Protein AF-0000000067869575 (afdb_homodimer)

Sequence (182 aa):
MRSPAEHFQDLEAVFLAKAAELEAAVRSLQQQDQTADWPTAWKQHYNHRFAQIFCQSRPLRNWAADAAAWGLLPNRHYPSAGNQLAPRDREMRSPAEHFQDLEAVFLAKAAELEAAVRSLQQQDQTADWPTAWKQHYNHRFAQIFCQSRPLRNWAADAAAWGLLPNRHYPSAGNQLAPRDRE

Foldseek 3Di:
DDDPVRVVVVVVVVVVVVVVVVVVVVVVVCVVVVVVPDDLVVVLAVVVVVVVVQCVPPVSVVVVVVCVVVVNDDDDDPPDPSHDHDPDPDD/DDDPVRVVVVVVVVVVVVVVVVVVVVVVVCVVVVVVPDDLVVVLAVVVVVVVVQCVPPVSVVVVVVCVVVVNDDDDDPPDPSHDHDPDPDD

pLDDT: mean 93.4, std 11.06, range [33.84, 98.81]

Solvent-accessible surface area (backbone atoms only — not comparable to full-atom values): 10215 Å² total; per-residue (Å²): 132,75,50,70,69,55,45,52,53,51,49,42,53,54,49,49,53,34,50,50,51,37,50,49,53,54,50,51,53,40,58,76,60,44,55,89,73,48,59,65,88,56,53,23,23,43,64,44,50,49,30,53,48,52,49,67,33,60,70,58,28,51,50,36,20,51,21,48,35,71,65,66,44,65,89,57,71,63,73,44,97,68,38,37,81,52,73,70,76,75,130,131,74,49,69,70,56,45,52,53,49,48,42,52,55,48,49,53,34,51,49,54,35,51,50,53,54,49,51,54,41,59,77,59,44,56,90,74,49,58,65,87,55,54,24,23,44,63,45,50,50,31,53,48,52,49,68,32,60,69,56,31,52,49,36,22,49,21,48,35,70,66,66,44,66,88,57,72,64,75,44,96,68,37,36,80,51,74,71,75,74,130

Structure (mmCIF, N/CA/C/O backbone):
data_AF-0000000067869575-model_v1
#
loop_
_entity.id
_entity.type
_entity.pdbx_description
1 polymer 'Uncharacterized protein SEF0043'
#
loop_
_atom_site.group_PDB
_atom_site.id
_atom_site.type_symbol
_atom_site.label_atom_id
_atom_site.label_alt_id
_atom_site.label_comp_id
_atom_site.label_asym_id
_atom_site.label_entity_id
_atom_site.label_seq_id
_atom_site.pdbx_PDB_ins_code
_atom_site.Cartn_x
_atom_site.Cartn_y
_atom_site.Cartn_z
_atom_site.occupancy
_atom_site.B_iso_or_equiv
_atom_site.auth_seq_id
_atom_site.auth_comp_id
_atom_site.auth_asym_id
_atom_site.auth_atom_id
_atom_site.pdbx_PDB_model_num
ATOM 1 N N . MET A 1 1 ? -3.789 -30.016 -0.279 1 62.59 1 MET A N 1
ATOM 2 C CA . MET A 1 1 ? -3.271 -28.781 -0.862 1 62.59 1 MET A CA 1
ATOM 3 C C . MET A 1 1 ? -4.414 -27.875 -1.308 1 62.59 1 MET A C 1
ATOM 5 O O . MET A 1 1 ? -5.453 -28.344 -1.767 1 62.59 1 MET A O 1
ATOM 9 N N . ARG A 1 2 ? -4.492 -26.578 -0.791 1 83.44 2 ARG A N 1
ATOM 10 C CA . ARG A 1 2 ? -5.555 -25.625 -1.122 1 83.44 2 ARG A CA 1
ATOM 11 C C . ARG A 1 2 ? -5.539 -25.297 -2.609 1 83.44 2 ARG A C 1
ATOM 13 O O . ARG A 1 2 ? -4.48 -25.25 -3.236 1 83.44 2 ARG A O 1
ATOM 20 N N . SER A 1 3 ? -6.719 -25.344 -3.172 1 89.06 3 SER A N 1
ATOM 21 C CA . SER A 1 3 ? -6.82 -24.938 -4.57 1 89.06 3 SER A CA 1
ATOM 22 C C . SER A 1 3 ? -6.422 -23.484 -4.758 1 89.06 3 SER A C 1
ATOM 24 O O . SER A 1 3 ? -6.441 -22.703 -3.801 1 89.06 3 SER A O 1
ATOM 26 N N . PRO A 1 4 ? -6.039 -23.125 -5.906 1 90.69 4 PRO A N 1
ATOM 27 C CA . PRO A 1 4 ? -5.738 -21.719 -6.172 1 90.69 4 PRO A CA 1
ATOM 28 C C . PRO A 1 4 ? -6.898 -20.797 -5.812 1 90.69 4 PRO A C 1
ATOM 30 O O . PRO A 1 4 ? -6.68 -19.703 -5.254 1 90.69 4 PRO A O 1
ATOM 33 N N . ALA A 1 5 ? -8.07 -21.172 -6.121 1 90.5 5 ALA A N 1
ATOM 34 C CA . ALA A 1 5 ? -9.234 -20.359 -5.789 1 90.5 5 ALA A CA 1
ATOM 35 C C . ALA A 1 5 ? -9.344 -20.141 -4.281 1 90.5 5 ALA A C 1
ATOM 37 O O . ALA A 1 5 ? -9.609 -19.031 -3.83 1 90.5 5 ALA A O 1
ATOM 38 N N . GLU A 1 6 ? -9.117 -21.203 -3.557 1 94.94 6 GLU A N 1
ATOM 39 C CA . GLU A 1 6 ? -9.148 -21.109 -2.102 1 94.94 6 GLU A CA 1
ATOM 40 C C . GLU A 1 6 ? -8 -20.25 -1.576 1 94.94 6 GLU A C 1
ATOM 42 O O . GLU A 1 6 ? -8.18 -19.484 -0.622 1 94.94 6 GLU A O 1
ATOM 47 N N . HIS A 1 7 ? -6.859 -20.422 -2.225 1 96.69 7 HIS A N 1
ATOM 48 C CA . HIS A 1 7 ? -5.711 -19.594 -1.849 1 96.69 7 HIS A CA 1
ATOM 49 C C . HIS A 1 7 ? -6.031 -18.109 -1.981 1 96.69 7 HIS A C 1
ATOM 51 O O . HIS A 1 7 ? -5.801 -17.344 -1.049 1 96.69 7 HIS A O 1
ATOM 57 N N . PHE A 1 8 ? -6.633 -17.703 -3.072 1 96.25 8 PHE A N 1
ATOM 58 C CA . PHE A 1 8 ? -6.859 -16.297 -3.326 1 96.25 8 PHE A CA 1
ATOM 59 C C . PHE A 1 8 ? -7.957 -15.75 -2.418 1 96.25 8 PHE A C 1
ATOM 61 O O . PHE A 1 8 ? -7.918 -14.586 -2.012 1 96.25 8 PHE A O 1
ATOM 68 N N . GLN A 1 9 ? -8.891 -16.594 -2.1 1 96.88 9 GLN A N 1
ATOM 69 C CA . GLN A 1 9 ? -9.906 -16.188 -1.132 1 96.88 9 GLN A CA 1
ATOM 70 C C . GLN A 1 9 ? -9.289 -15.914 0.234 1 96.88 9 GLN A C 1
ATOM 72 O O . GLN A 1 9 ? -9.578 -14.891 0.86 1 96.88 9 GLN A O 1
ATOM 77 N N . ASP A 1 10 ? -8.414 -16.797 0.633 1 97.94 10 ASP A N 1
ATOM 78 C CA . ASP A 1 10 ? -7.75 -16.625 1.92 1 97.94 10 ASP A CA 1
ATOM 79 C C . ASP A 1 10 ? -6.789 -15.43 1.886 1 97.94 10 ASP A C 1
ATOM 81 O O . ASP A 1 10 ? -6.668 -14.695 2.867 1 97.94 10 ASP A O 1
ATOM 85 N N . LEU A 1 11 ? -6.082 -15.305 0.781 1 98.06 11 LEU A N 1
ATOM 86 C CA . LEU A 1 11 ? -5.16 -14.188 0.617 1 98.06 11 LEU A CA 1
ATOM 87 C C . LEU A 1 11 ? -5.891 -12.852 0.749 1 98.06 11 LEU A C 1
ATOM 89 O O . LEU A 1 11 ? -5.422 -11.945 1.439 1 98.06 11 LEU A O 1
ATOM 93 N N . GLU A 1 12 ? -7.031 -12.797 0.078 1 98.5 12 GLU A N 1
ATOM 94 C CA . GLU A 1 12 ? -7.84 -11.586 0.185 1 98.5 12 GLU A CA 1
ATOM 95 C C . GLU A 1 12 ? -8.227 -11.305 1.636 1 98.5 12 GLU A C 1
ATOM 97 O O . GLU A 1 12 ? -8.07 -10.18 2.117 1 98.5 12 GLU A O 1
ATOM 102 N N . ALA A 1 13 ? -8.672 -12.305 2.309 1 98.69 13 ALA A N 1
ATOM 103 C CA . ALA A 1 13 ? -9.125 -12.148 3.688 1 98.69 13 ALA A CA 1
ATOM 104 C C . ALA A 1 13 ? -7.988 -11.68 4.59 1 98.69 13 ALA A C 1
ATOM 106 O O . ALA A 1 13 ? -8.141 -10.727 5.352 1 98.69 13 ALA A O 1
ATOM 107 N N . VAL A 1 14 ? -6.844 -12.312 4.504 1 98.56 14 VAL A N 1
ATOM 108 C CA . VAL A 1 14 ? -5.707 -11.992 5.363 1 98.56 14 VAL A CA 1
ATOM 109 C C . VAL A 1 14 ? -5.168 -10.609 5.008 1 98.56 14 VAL A C 1
ATOM 111 O O . VAL A 1 14 ? -4.828 -9.82 5.895 1 98.56 14 VAL A O 1
ATOM 114 N N . PHE A 1 15 ? -5.121 -10.352 3.734 1 98.81 15 PHE A N 1
ATOM 115 C CA . PHE A 1 15 ? -4.602 -9.062 3.27 1 98.81 15 PHE A CA 1
ATOM 116 C C . PHE A 1 15 ? -5.457 -7.918 3.793 1 98.81 15 PHE A C 1
ATOM 118 O O . PHE A 1 15 ? -4.938 -6.961 4.367 1 98.81 15 PHE A O 1
ATOM 125 N N . LEU A 1 16 ? -6.727 -8.023 3.654 1 98.81 16 LEU A N 1
ATOM 126 C CA . LEU A 1 16 ? -7.625 -6.938 4.031 1 98.81 16 LEU A CA 1
ATOM 127 C C . LEU A 1 16 ? -7.637 -6.746 5.543 1 98.81 16 LEU A C 1
ATOM 129 O O . LEU A 1 16 ? -7.73 -5.613 6.027 1 98.81 16 LEU A O 1
ATOM 133 N N . ALA A 1 17 ? -7.516 -7.844 6.246 1 98.81 17 ALA A N 1
ATOM 134 C CA . ALA A 1 17 ? -7.457 -7.73 7.703 1 98.81 17 ALA A CA 1
ATOM 135 C C . ALA A 1 17 ? -6.203 -6.984 8.141 1 98.81 17 ALA A C 1
ATOM 137 O O . ALA A 1 17 ? -6.273 -6.09 8.992 1 98.81 17 ALA A O 1
ATOM 138 N N . LYS A 1 18 ? -5.047 -7.305 7.555 1 98.81 18 LYS A N 1
ATOM 139 C CA . LYS A 1 18 ? -3.783 -6.676 7.926 1 98.81 18 LYS A CA 1
ATOM 140 C C . LYS A 1 18 ? -3.729 -5.23 7.441 1 98.81 18 LYS A C 1
ATOM 142 O O . LYS A 1 18 ? -3.166 -4.363 8.117 1 98.81 18 LYS A O 1
ATOM 147 N N . ALA A 1 19 ? -4.32 -4.992 6.293 1 98.81 19 ALA A N 1
ATOM 148 C CA . ALA A 1 19 ? -4.414 -3.623 5.789 1 98.81 19 ALA A CA 1
ATOM 149 C C . ALA A 1 19 ? -5.246 -2.75 6.719 1 98.81 19 ALA A C 1
ATOM 151 O O . ALA A 1 19 ? -4.91 -1.587 6.957 1 98.81 19 ALA A O 1
ATOM 152 N N . ALA A 1 20 ? -6.312 -3.33 7.234 1 98.81 20 ALA A N 1
ATOM 153 C CA . ALA A 1 20 ? -7.164 -2.594 8.164 1 98.81 20 ALA A CA 1
ATOM 154 C C . ALA A 1 20 ? -6.414 -2.26 9.445 1 98.81 20 ALA A C 1
ATOM 156 O O . ALA A 1 20 ? -6.598 -1.18 10.016 1 98.81 20 ALA A O 1
ATOM 157 N N . GLU A 1 21 ? -5.613 -3.16 9.953 1 98.81 21 GLU A N 1
ATOM 158 C CA . GLU A 1 21 ? -4.797 -2.908 11.133 1 98.81 21 GLU A CA 1
ATOM 159 C C . GLU A 1 21 ? -3.809 -1.771 10.891 1 98.81 21 GLU A C 1
ATOM 161 O O . GLU A 1 21 ? -3.588 -0.934 11.766 1 98.81 21 GLU A O 1
ATOM 166 N N . LEU A 1 22 ? -3.195 -1.801 9.734 1 98.81 22 LEU A N 1
ATOM 167 C CA . LEU A 1 22 ? -2.256 -0.752 9.352 1 98.81 22 LEU A CA 1
ATOM 168 C C . LEU A 1 22 ? -2.941 0.61 9.328 1 98.81 22 LEU A C 1
ATOM 170 O O . LEU A 1 22 ? -2.439 1.572 9.914 1 98.81 22 LEU A O 1
ATOM 174 N N . GLU A 1 23 ? -4.086 0.653 8.711 1 98.81 23 GLU A N 1
ATOM 175 C CA . GLU A 1 23 ? -4.836 1.903 8.656 1 98.81 23 GLU A CA 1
ATOM 176 C C . GLU A 1 23 ? -5.215 2.381 10.055 1 98.81 23 GLU A C 1
ATOM 178 O O . GLU A 1 23 ? -5.113 3.572 10.359 1 98.81 23 GLU A O 1
ATOM 183 N N . ALA A 1 24 ? -5.676 1.426 10.867 1 98.81 24 ALA A N 1
ATOM 184 C CA . ALA A 1 24 ? -6.105 1.778 12.219 1 98.81 24 ALA A CA 1
ATOM 185 C C . ALA A 1 24 ? -4.953 2.377 13.023 1 98.81 24 ALA A C 1
ATOM 187 O O . ALA A 1 24 ? -5.145 3.32 13.789 1 98.81 24 ALA A O 1
ATOM 188 N N . ALA A 1 25 ? -3.768 1.861 12.859 1 98.75 25 ALA A N 1
ATOM 189 C CA . ALA A 1 25 ? -2.594 2.365 13.562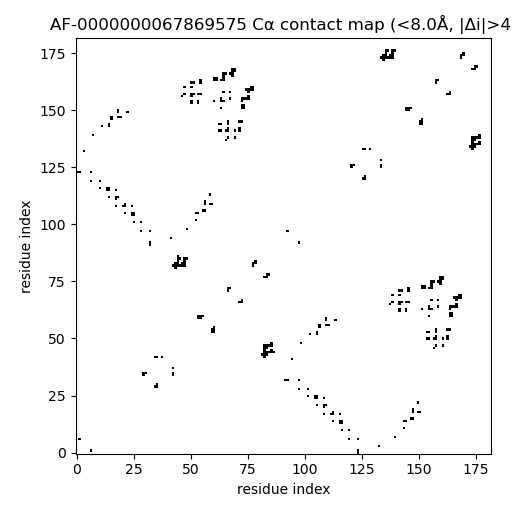 1 98.75 25 ALA A CA 1
ATOM 190 C C . ALA A 1 25 ? -2.248 3.781 13.109 1 98.75 25 ALA A C 1
ATOM 192 O O . ALA A 1 25 ? -1.947 4.645 13.938 1 98.75 25 ALA A O 1
ATOM 193 N N . VAL A 1 26 ? -2.309 4.02 11.828 1 98.56 26 VAL A N 1
ATOM 194 C CA . VAL A 1 26 ? -2.033 5.336 11.266 1 98.56 26 VAL A CA 1
ATOM 195 C C . VAL A 1 26 ? -3.051 6.348 11.789 1 98.56 26 VAL A C 1
ATOM 197 O O . VAL A 1 26 ? -2.678 7.418 12.266 1 98.56 26 VAL A O 1
ATOM 200 N N . ARG A 1 27 ? -4.312 5.957 11.797 1 98.38 27 ARG A N 1
ATOM 201 C CA . ARG A 1 27 ? -5.383 6.848 12.234 1 98.38 27 ARG A CA 1
ATOM 202 C C . ARG A 1 27 ? -5.266 7.152 13.727 1 98.38 27 ARG A C 1
ATOM 204 O O . ARG A 1 27 ? -5.527 8.273 14.156 1 98.38 27 ARG A O 1
ATOM 211 N N . SER A 1 28 ? -4.934 6.168 14.484 1 98.31 28 SER A N 1
ATOM 212 C CA . SER A 1 28 ? -4.766 6.359 15.922 1 98.31 28 SER A CA 1
ATOM 213 C C . SER A 1 28 ? -3.703 7.41 16.219 1 98.31 28 SER A C 1
ATOM 215 O O . SER A 1 28 ? -3.906 8.289 17.062 1 98.31 28 SER A O 1
ATOM 217 N N . LEU A 1 29 ? -2.582 7.355 15.508 1 97.88 29 LEU A N 1
ATOM 218 C CA . LEU A 1 29 ? -1.502 8.32 15.711 1 97.88 29 LEU A CA 1
ATOM 219 C C . LEU A 1 29 ? -1.926 9.711 15.266 1 97.88 29 LEU A C 1
ATOM 221 O O . LEU A 1 29 ? -1.618 10.703 15.938 1 97.88 29 LEU A O 1
ATOM 225 N N . GLN A 1 30 ? -2.66 9.781 14.172 1 97.5 30 GLN A N 1
ATOM 226 C CA . GLN A 1 30 ? -3.168 11.055 13.672 1 97.5 30 GLN A CA 1
ATOM 227 C C . GLN A 1 30 ? -4.133 11.688 14.672 1 97.5 30 GLN A C 1
ATOM 229 O O . GLN A 1 30 ? -4.102 12.906 14.883 1 97.5 30 GLN A O 1
ATOM 234 N N . GLN A 1 31 ? -4.984 10.859 15.258 1 97.19 31 GLN A N 1
ATOM 235 C CA . GLN A 1 31 ? -5.938 11.344 16.25 1 97.19 31 GLN A CA 1
ATOM 236 C C . GLN A 1 31 ? -5.227 11.805 17.531 1 97.19 31 GLN A C 1
ATOM 238 O O . GLN A 1 31 ? -5.531 12.867 18.062 1 97.19 31 GLN A O 1
ATOM 243 N N . GLN A 1 32 ? -4.309 11.047 18 1 97.12 32 GLN A N 1
ATOM 244 C CA . GLN A 1 32 ? -3.551 11.367 19.203 1 97.12 32 GLN A CA 1
ATOM 245 C C . GLN A 1 32 ? -2.828 12.703 19.062 1 97.12 32 GLN A C 1
ATOM 247 O O . GLN A 1 32 ? -2.77 13.484 20.016 1 97.12 32 GLN A O 1
ATOM 252 N N . ASP A 1 33 ? -2.348 12.961 17.812 1 96.5 33 ASP A N 1
ATOM 253 C CA . ASP A 1 33 ? -1.551 14.164 17.594 1 96.5 33 ASP A CA 1
ATOM 254 C C . ASP A 1 33 ? -2.398 15.281 17 1 96.5 33 ASP A C 1
ATOM 256 O O . ASP A 1 33 ? -1.874 16.328 16.609 1 96.5 33 ASP A O 1
ATOM 260 N N . GLN A 1 34 ? -3.68 15 16.859 1 95.81 34 GLN A N 1
ATOM 261 C CA . GLN A 1 34 ? -4.664 15.969 16.391 1 95.81 34 GLN A CA 1
ATOM 262 C C . GLN A 1 34 ? -4.195 16.641 15.102 1 95.81 34 GLN A C 1
ATOM 264 O O . GLN A 1 34 ? -4.211 17.875 15 1 95.81 34 GLN A O 1
ATOM 269 N N . THR A 1 35 ? -3.777 15.852 14.102 1 95.88 35 THR A N 1
ATOM 270 C CA . THR A 1 35 ? -3.18 16.391 12.883 1 95.88 35 THR A CA 1
ATOM 271 C C . THR A 1 35 ? -4.199 17.203 12.094 1 95.88 35 THR A C 1
ATOM 273 O O . THR A 1 35 ? -3.824 18.062 11.305 1 95.88 35 THR A O 1
ATOM 276 N N . ALA A 1 36 ? -5.492 17.016 12.266 1 93.19 36 ALA A N 1
ATOM 277 C CA . ALA A 1 36 ? -6.531 17.781 11.578 1 93.19 36 ALA A CA 1
ATOM 278 C C . ALA A 1 36 ? -6.5 19.25 12 1 93.19 36 ALA A C 1
ATOM 280 O O . ALA A 1 36 ? -6.957 20.125 11.258 1 93.19 36 ALA A O 1
ATOM 281 N N . ASP A 1 37 ? -5.949 19.562 13.094 1 93.75 37 ASP A N 1
ATOM 282 C CA . ASP A 1 37 ? -5.945 20.906 13.656 1 93.75 37 ASP A CA 1
ATOM 283 C C . ASP A 1 37 ? -4.586 21.578 13.477 1 93.75 37 ASP A C 1
ATOM 285 O O . ASP A 1 37 ? -4.348 22.672 14.008 1 93.75 37 ASP A O 1
ATOM 289 N N . TRP A 1 38 ? -3.68 20.891 12.734 1 94.12 38 TRP A N 1
ATOM 290 C CA . TRP A 1 38 ? -2.359 21.469 12.492 1 94.12 38 TRP A CA 1
ATOM 291 C C . TRP A 1 38 ? -2.463 22.734 11.656 1 94.12 38 TRP A C 1
ATOM 293 O O . TRP A 1 38 ? -3.395 22.891 10.859 1 94.12 38 TRP A O 1
ATOM 303 N N . PRO A 1 39 ? -1.517 23.672 11.93 1 92.06 39 PRO A N 1
ATOM 304 C CA . PRO A 1 39 ? -1.456 24.828 11.039 1 92.06 39 PRO A CA 1
ATOM 305 C C . PRO A 1 39 ? -1.297 24.438 9.57 1 92.06 39 PRO A C 1
ATOM 307 O O . PRO A 1 39 ? -0.684 23.406 9.266 1 92.06 39 PRO A O 1
ATOM 310 N N . THR A 1 40 ? -1.801 25.219 8.68 1 91.25 40 THR A N 1
ATOM 311 C CA . THR A 1 40 ? -1.781 24.969 7.242 1 91.25 40 THR A CA 1
ATOM 312 C C . THR A 1 40 ? -0.352 24.781 6.746 1 91.25 40 THR A C 1
ATOM 314 O O . THR A 1 40 ? -0.107 23.984 5.84 1 91.25 40 THR A O 1
ATOM 317 N N . ALA A 1 41 ? 0.543 25.484 7.355 1 87.94 41 ALA A N 1
ATOM 318 C CA . ALA A 1 41 ? 1.943 25.422 6.945 1 87.94 41 ALA A CA 1
ATOM 319 C C . ALA A 1 41 ? 2.5 24.016 7.078 1 87.94 41 ALA A C 1
ATOM 321 O O . ALA A 1 41 ? 3.432 23.625 6.367 1 87.94 41 ALA A O 1
ATOM 322 N N . TRP A 1 42 ? 1.922 23.203 7.957 1 88 42 TRP A N 1
ATOM 323 C CA . TRP A 1 42 ? 2.346 21.812 8.141 1 88 42 TRP A CA 1
ATOM 324 C C . TRP A 1 42 ? 1.447 20.859 7.355 1 88 42 TRP A C 1
ATOM 326 O O . TRP A 1 42 ? 1.931 19.906 6.738 1 88 42 TRP A O 1
ATOM 336 N N . LYS A 1 43 ? 0.221 21.141 7.305 1 91.94 43 LYS A N 1
ATOM 337 C CA . LYS A 1 43 ? -0.759 20.281 6.656 1 91.94 43 LYS A CA 1
ATOM 338 C C . LYS A 1 43 ? -0.5 20.172 5.156 1 91.94 43 LYS A C 1
ATOM 340 O O . LYS A 1 43 ? -0.721 19.125 4.555 1 91.94 43 LYS A O 1
ATOM 345 N N . GLN A 1 44 ? -0.008 21.234 4.609 1 93.69 44 GLN A N 1
ATOM 346 C CA . GLN A 1 44 ? 0.185 21.281 3.162 1 93.69 44 GLN A CA 1
ATOM 347 C C . GLN A 1 44 ? 1.248 20.281 2.713 1 93.69 44 GLN A C 1
ATOM 349 O O . GLN A 1 44 ? 1.298 19.906 1.54 1 93.69 44 GLN A O 1
ATOM 354 N N . HIS A 1 45 ? 2.074 19.844 3.678 1 94.75 45 HIS A N 1
ATOM 355 C CA . HIS A 1 45 ? 3.162 18.938 3.33 1 94.75 45 HIS A CA 1
ATOM 356 C C . HIS A 1 45 ? 2.875 17.531 3.82 1 94.75 45 HIS A C 1
ATOM 358 O O . HIS A 1 45 ? 3.656 16.609 3.566 1 94.75 45 HIS A O 1
ATOM 364 N N . TYR A 1 46 ? 1.802 17.328 4.523 1 96.5 46 TYR A N 1
ATOM 365 C CA . TYR A 1 46 ? 1.538 16.062 5.188 1 96.5 46 TYR A CA 1
ATOM 366 C C . TYR A 1 46 ? 1.407 14.93 4.176 1 96.5 46 TYR A C 1
ATOM 368 O O . TYR A 1 46 ? 2.02 13.875 4.336 1 96.5 46 TYR A O 1
ATOM 376 N N . ASN A 1 47 ? 0.631 15.195 3.133 1 96.69 47 ASN A N 1
ATOM 377 C CA . ASN A 1 47 ? 0.37 14.172 2.125 1 96.69 47 ASN A CA 1
ATOM 378 C C . ASN A 1 47 ? 1.661 13.695 1.466 1 96.69 47 ASN A C 1
ATOM 380 O O . ASN A 1 47 ? 1.877 12.484 1.318 1 96.69 47 ASN A O 1
ATOM 384 N N . HIS A 1 48 ? 2.488 14.609 1.146 1 97.25 48 HIS A N 1
ATOM 385 C CA . HIS A 1 48 ? 3.744 14.25 0.496 1 97.25 48 HIS A CA 1
ATOM 386 C C . HIS A 1 48 ? 4.66 13.492 1.449 1 97.25 48 HIS A C 1
ATOM 388 O O . HIS A 1 48 ? 5.266 12.484 1.065 1 97.25 48 HIS A O 1
ATOM 394 N N . ARG A 1 49 ? 4.707 13.961 2.678 1 96.88 49 ARG A N 1
ATOM 395 C CA . ARG A 1 49 ? 5.531 13.273 3.668 1 96.88 49 ARG A CA 1
ATOM 396 C C . ARG A 1 49 ? 5.023 11.859 3.916 1 96.88 49 ARG A C 1
ATOM 398 O O . ARG A 1 49 ? 5.816 10.914 4.023 1 96.88 49 ARG A O 1
ATOM 405 N N . PHE A 1 50 ? 3.734 11.734 3.975 1 98 50 PHE A N 1
ATOM 406 C CA . PHE A 1 50 ? 3.139 10.414 4.18 1 98 50 PHE A CA 1
ATOM 407 C C . PHE A 1 50 ? 3.432 9.5 2.998 1 98 50 PHE A C 1
ATOM 409 O O . PHE A 1 50 ? 3.754 8.328 3.182 1 98 50 PHE A O 1
ATOM 416 N N . ALA A 1 51 ? 3.328 10.023 1.771 1 98.19 51 ALA A N 1
ATOM 417 C CA . ALA A 1 51 ? 3.633 9.242 0.573 1 98.19 51 ALA A CA 1
ATOM 418 C C . ALA A 1 51 ? 5.074 8.742 0.596 1 98.19 51 ALA A C 1
ATOM 420 O O . ALA A 1 51 ? 5.355 7.617 0.179 1 98.19 51 ALA A O 1
ATOM 421 N N . GLN A 1 52 ? 5.988 9.555 1.084 1 98 52 GLN A N 1
ATOM 422 C CA . GLN A 1 52 ? 7.383 9.148 1.214 1 98 52 GLN A CA 1
ATOM 423 C C . GLN A 1 52 ? 7.535 8 2.209 1 98 52 GLN A C 1
ATOM 425 O O . GLN A 1 52 ? 8.281 7.051 1.961 1 98 52 GLN A O 1
ATOM 430 N N . ILE A 1 53 ? 6.832 8.109 3.307 1 98.56 53 ILE A N 1
ATOM 431 C CA . ILE A 1 53 ? 6.859 7.055 4.312 1 98.56 53 ILE A CA 1
ATOM 432 C C . ILE A 1 53 ? 6.297 5.762 3.725 1 98.56 53 ILE A C 1
ATOM 434 O O . ILE A 1 53 ? 6.875 4.688 3.895 1 98.56 53 ILE A O 1
ATOM 438 N N . PHE A 1 54 ? 5.156 5.883 3.049 1 98.81 54 PHE A N 1
ATOM 439 C CA . PHE A 1 54 ? 4.547 4.746 2.367 1 98.81 54 PHE A CA 1
ATOM 440 C C . PHE A 1 54 ? 5.566 4.027 1.491 1 98.81 54 PHE A C 1
ATOM 442 O O . PHE A 1 54 ? 5.691 2.803 1.548 1 98.81 54 PHE A O 1
ATOM 449 N N . CYS A 1 55 ? 6.391 4.773 0.761 1 98.62 55 CYS A N 1
ATOM 450 C CA . CYS A 1 55 ? 7.309 4.223 -0.227 1 98.62 55 CYS A CA 1
ATOM 451 C C . CYS A 1 55 ? 8.562 3.678 0.442 1 98.62 55 CYS A C 1
ATOM 453 O O . CYS A 1 55 ? 9.375 3.014 -0.203 1 98.62 55 CYS A O 1
ATOM 455 N N . GLN A 1 56 ? 8.781 3.936 1.711 1 98.44 56 GLN A N 1
ATOM 456 C CA . GLN A 1 56 ? 9.898 3.342 2.434 1 98.44 56 GLN A CA 1
ATOM 457 C C . GLN A 1 56 ? 9.68 1.85 2.662 1 98.44 56 GLN A C 1
ATOM 459 O O . GLN A 1 56 ? 10.625 1.106 2.908 1 98.44 56 GLN A O 1
ATOM 464 N N . SER A 1 57 ? 8.422 1.474 2.67 1 98.56 57 SER A N 1
ATOM 465 C CA . SER A 1 57 ? 8.141 0.042 2.674 1 98.56 57 SER A CA 1
ATOM 466 C C . SER A 1 57 ? 8.32 -0.562 1.286 1 98.56 57 SER A C 1
ATOM 468 O O . SER A 1 57 ? 7.508 -0.335 0.39 1 98.56 57 SER A O 1
ATOM 470 N N . ARG A 1 58 ? 9.336 -1.374 1.186 1 98 58 ARG A N 1
ATOM 471 C CA . ARG A 1 58 ? 9.641 -1.952 -0.119 1 98 58 ARG A CA 1
ATOM 472 C C . ARG A 1 58 ? 8.477 -2.793 -0.63 1 98 58 ARG A C 1
ATOM 474 O O . ARG A 1 58 ? 8.047 -2.641 -1.775 1 98 58 ARG A O 1
ATOM 481 N N . PRO A 1 59 ? 7.902 -3.668 0.186 1 98.25 59 PRO A N 1
ATOM 482 C CA . PRO A 1 59 ? 6.793 -4.477 -0.324 1 98.25 59 PRO A CA 1
ATOM 483 C C . PRO A 1 59 ? 5.602 -3.629 -0.768 1 98.25 59 PRO A C 1
ATOM 485 O O . PRO A 1 59 ? 5.035 -3.865 -1.838 1 98.25 59 PRO A O 1
ATOM 488 N N . LEU A 1 60 ? 5.242 -2.643 0.009 1 98.81 60 LEU A N 1
ATOM 489 C CA . LEU A 1 60 ? 4.09 -1.822 -0.352 1 98.81 60 LEU A CA 1
ATOM 490 C C . LEU A 1 60 ? 4.387 -0.984 -1.591 1 98.81 60 LEU A C 1
ATOM 492 O O . LEU A 1 60 ? 3.527 -0.835 -2.465 1 98.81 60 LEU A O 1
ATOM 496 N N . ARG A 1 61 ? 5.625 -0.471 -1.654 1 98.69 61 ARG A N 1
ATOM 497 C CA . ARG A 1 61 ? 6.031 0.287 -2.832 1 98.69 61 ARG A CA 1
ATOM 498 C C . ARG A 1 61 ? 5.941 -0.567 -4.094 1 98.69 61 ARG A C 1
ATOM 500 O O . ARG A 1 61 ? 5.445 -0.11 -5.125 1 98.69 61 ARG A O 1
ATOM 507 N N . ASN A 1 62 ? 6.391 -1.767 -4.012 1 98.44 62 ASN A N 1
ATOM 508 C CA . ASN A 1 62 ? 6.383 -2.67 -5.156 1 98.44 62 ASN A CA 1
ATOM 509 C C . ASN A 1 62 ? 4.965 -3.076 -5.539 1 98.44 62 ASN A C 1
ATOM 511 O O . ASN A 1 62 ? 4.617 -3.105 -6.723 1 98.44 62 ASN A O 1
ATOM 515 N N . TRP A 1 63 ? 4.141 -3.414 -4.57 1 98.75 63 TRP A N 1
ATOM 516 C CA . TRP A 1 63 ? 2.76 -3.795 -4.84 1 98.75 63 TRP A CA 1
ATOM 517 C C . TRP A 1 63 ? 1.985 -2.635 -5.457 1 98.75 63 TRP A C 1
ATOM 519 O O . TRP A 1 63 ? 1.169 -2.836 -6.359 1 98.75 63 TRP A O 1
ATOM 529 N N . ALA A 1 64 ? 2.293 -1.441 -4.957 1 98.81 64 ALA A N 1
ATOM 530 C CA . ALA A 1 64 ? 1.674 -0.244 -5.523 1 98.81 64 ALA A CA 1
ATOM 531 C C . ALA A 1 64 ? 2.1 -0.039 -6.973 1 98.81 64 ALA A C 1
ATOM 533 O O . ALA A 1 64 ? 1.28 0.316 -7.824 1 98.81 64 ALA A O 1
ATOM 534 N N . ALA A 1 65 ? 3.363 -0.242 -7.254 1 98.62 65 ALA A N 1
ATOM 535 C CA . ALA A 1 65 ? 3.869 -0.105 -8.617 1 98.62 65 ALA A CA 1
ATOM 536 C C . ALA A 1 65 ? 3.197 -1.104 -9.555 1 98.62 65 ALA A C 1
ATOM 538 O O . ALA A 1 65 ? 2.881 -0.773 -10.703 1 98.62 65 ALA A O 1
ATOM 539 N N . ASP A 1 66 ? 2.994 -2.277 -9.094 1 98.25 6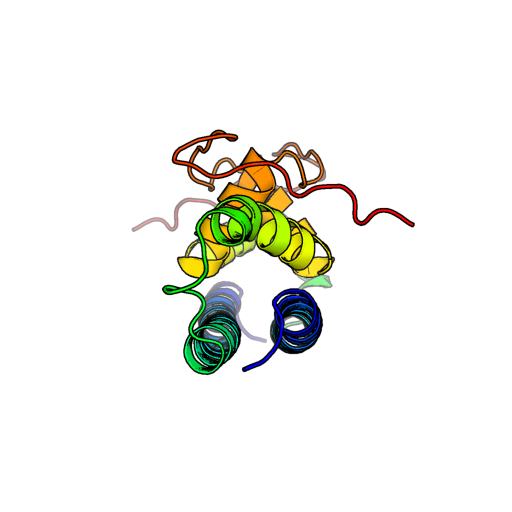6 ASP A N 1
ATOM 540 C CA . ASP A 1 66 ? 2.291 -3.279 -9.891 1 98.25 66 ASP A CA 1
ATOM 541 C C . ASP A 1 66 ? 0.854 -2.846 -10.172 1 98.25 66 ASP A C 1
ATOM 543 O O . ASP A 1 66 ? 0.382 -2.939 -11.305 1 98.25 66 ASP A O 1
ATOM 547 N N . ALA A 1 67 ? 0.128 -2.402 -9.133 1 98.5 67 ALA A N 1
ATOM 548 C CA . ALA A 1 67 ? -1.243 -1.929 -9.305 1 98.5 67 ALA A CA 1
ATOM 549 C C . ALA A 1 67 ? -1.311 -0.788 -10.312 1 98.5 67 ALA A C 1
ATOM 551 O O . ALA A 1 67 ? -2.213 -0.746 -11.148 1 98.5 67 ALA A O 1
ATOM 552 N N . ALA A 1 68 ? -0.318 0.081 -10.219 1 98.31 68 ALA A N 1
ATOM 553 C CA . ALA A 1 68 ? -0.255 1.196 -11.156 1 98.31 68 ALA A CA 1
ATOM 554 C C . ALA A 1 68 ? -0.038 0.7 -12.586 1 98.31 68 ALA A C 1
ATOM 556 O O . ALA A 1 68 ? -0.705 1.157 -13.516 1 98.31 68 ALA A O 1
ATOM 557 N N . ALA A 1 69 ? 0.855 -0.198 -12.719 1 97.69 69 ALA A N 1
ATOM 558 C CA . ALA A 1 69 ? 1.218 -0.715 -14.039 1 97.69 69 ALA A CA 1
ATOM 559 C C . ALA A 1 69 ? 0.041 -1.44 -14.688 1 97.69 69 ALA A C 1
ATOM 561 O O . ALA A 1 69 ? -0.105 -1.43 -15.906 1 97.69 69 ALA A O 1
ATOM 562 N N . TRP A 1 70 ? -0.807 -2.076 -13.836 1 97.38 70 TRP A N 1
ATOM 563 C CA . TRP A 1 70 ? -1.982 -2.779 -14.336 1 97.38 70 TRP A CA 1
ATOM 564 C C . TRP A 1 70 ? -3.145 -1.814 -14.547 1 97.38 70 TRP A C 1
ATOM 566 O O . TRP A 1 70 ? -4.238 -2.227 -14.945 1 97.38 70 TRP A O 1
ATOM 576 N N . GLY A 1 71 ? -2.963 -0.475 -14.195 1 96.94 71 GLY A N 1
ATOM 577 C CA . GLY A 1 71 ? -3.992 0.53 -14.414 1 96.94 71 GLY A CA 1
ATOM 578 C C . GLY A 1 71 ? -5.113 0.463 -13.398 1 96.94 71 GLY A C 1
ATOM 579 O O . GLY A 1 71 ? -6.262 0.796 -13.703 1 96.94 71 GLY A O 1
ATOM 580 N N . LEU A 1 72 ? -4.75 0.019 -12.195 1 97.62 72 LEU A N 1
ATOM 581 C CA . LEU A 1 72 ? -5.801 -0.257 -11.227 1 97.62 72 LEU A CA 1
ATOM 582 C C . LEU A 1 72 ? -5.934 0.888 -10.227 1 97.62 72 LEU A C 1
ATOM 584 O O . LEU A 1 72 ? -6.836 0.885 -9.383 1 97.62 72 LEU A O 1
ATOM 588 N N . LEU A 1 73 ? -5.039 1.88 -10.289 1 98.38 73 LEU A N 1
ATOM 589 C CA . LEU A 1 73 ? -5.07 2.992 -9.344 1 98.38 73 LEU A CA 1
ATOM 590 C C . LEU A 1 73 ? -5.855 4.168 -9.914 1 98.38 73 LEU A C 1
ATOM 592 O O . LEU A 1 73 ? -5.809 4.426 -11.125 1 98.38 73 LEU A O 1
ATOM 596 N N . PRO A 1 74 ? -6.559 4.859 -9.07 1 97.38 74 PRO A N 1
ATOM 597 C CA . PRO A 1 74 ? -7.156 6.105 -9.555 1 97.38 74 PRO A CA 1
ATOM 598 C C . PRO A 1 74 ? -6.113 7.141 -9.969 1 97.38 74 PRO A C 1
ATOM 600 O O . PRO A 1 74 ? -5 7.148 -9.438 1 97.38 74 PRO A O 1
ATOM 603 N N . ASN A 1 75 ? -6.461 8 -10.875 1 95 75 ASN A N 1
ATOM 604 C CA . ASN A 1 75 ? -5.578 9.062 -11.336 1 95 75 ASN A CA 1
ATOM 605 C C . ASN A 1 75 ? -5.59 10.258 -10.383 1 95 75 ASN A C 1
ATOM 607 O O . ASN A 1 75 ? -6.652 10.695 -9.938 1 95 75 ASN A O 1
ATOM 611 N N . ARG A 1 76 ? -4.398 10.703 -10.078 1 95.44 76 ARG A N 1
ATOM 612 C CA . ARG A 1 76 ? -4.203 11.898 -9.266 1 95.44 76 ARG A CA 1
ATOM 613 C C . ARG A 1 76 ? -3.061 12.75 -9.805 1 95.44 76 ARG A C 1
ATOM 615 O O . ARG A 1 76 ? -2.154 12.234 -10.461 1 95.44 76 ARG A O 1
ATOM 622 N N . HIS A 1 77 ? -3.195 14.023 -9.469 1 94 77 HIS A N 1
ATOM 623 C CA . HIS A 1 77 ? -2.164 14.977 -9.875 1 94 77 HIS A CA 1
ATOM 624 C C . HIS A 1 77 ? -1.804 15.914 -8.727 1 94 77 HIS A C 1
ATOM 626 O O . HIS A 1 77 ? -2.689 16.484 -8.078 1 94 77 HIS A O 1
ATOM 632 N N . TYR A 1 78 ? -0.542 16.047 -8.555 1 92.56 78 TYR A N 1
ATOM 633 C CA . TYR A 1 78 ? -0.029 16.953 -7.539 1 92.56 78 TYR A CA 1
ATOM 634 C C . TYR A 1 78 ? 0.978 17.922 -8.133 1 92.56 78 TYR A C 1
ATOM 636 O O . TYR A 1 78 ? 1.645 17.609 -9.125 1 92.56 78 TYR A O 1
ATOM 644 N N . PRO A 1 79 ? 1.267 19.078 -7.492 1 92.56 79 PRO A N 1
ATOM 645 C CA . PRO A 1 79 ? 0.576 19.656 -6.332 1 92.56 79 PRO A CA 1
ATOM 646 C C . PRO A 1 79 ? -0.854 20.078 -6.652 1 92.56 79 PRO A C 1
ATOM 648 O O . PRO A 1 79 ? -1.141 20.5 -7.777 1 92.56 79 PRO A O 1
ATOM 651 N N . SER A 1 80 ? -1.808 19.797 -5.766 1 88.19 80 SER A N 1
ATOM 652 C CA . SER A 1 80 ? -3.207 20.188 -5.902 1 88.19 80 SER A CA 1
ATOM 653 C C . SER A 1 80 ? -3.904 20.219 -4.547 1 88.19 80 SER A C 1
ATOM 655 O O . SER A 1 80 ? -3.383 19.703 -3.559 1 88.19 80 SER A O 1
ATOM 657 N N . ALA A 1 81 ? -4.922 21.062 -4.484 1 87.69 81 ALA A N 1
ATOM 658 C CA . ALA A 1 81 ? -5.816 21.094 -3.33 1 87.69 81 ALA A CA 1
ATOM 659 C C . ALA A 1 81 ? -5.043 21.391 -2.047 1 87.69 81 ALA A C 1
ATOM 661 O O . ALA A 1 81 ? -5.281 20.766 -1.012 1 87.69 81 ALA A O 1
ATOM 662 N N . GLY A 1 82 ? -4.012 22.234 -2.193 1 89.5 82 GLY A N 1
ATOM 663 C CA . GLY A 1 82 ? -3.256 22.688 -1.035 1 89.5 82 GLY A CA 1
ATOM 664 C C . GLY A 1 82 ? -2.072 21.797 -0.715 1 89.5 82 GLY A C 1
ATOM 665 O O . GLY A 1 82 ? -1.251 22.125 0.142 1 89.5 82 GLY A O 1
ATOM 666 N N . ASN A 1 83 ? -2.113 20.594 -1.303 1 93.88 83 ASN A N 1
ATOM 667 C CA . ASN A 1 83 ? -0.983 19.703 -1.096 1 93.88 83 ASN A CA 1
ATOM 668 C C . ASN A 1 83 ? 0.258 20.172 -1.847 1 93.88 83 ASN A C 1
ATOM 670 O O . ASN A 1 83 ? 0.194 20.453 -3.045 1 93.88 83 ASN A O 1
ATOM 674 N N . GLN A 1 84 ? 1.37 20.234 -1.124 1 92.69 84 GLN A N 1
ATOM 675 C CA . GLN A 1 84 ? 2.639 20.703 -1.673 1 92.69 84 GLN A CA 1
ATOM 676 C C . GLN A 1 84 ? 3.768 19.719 -1.356 1 92.69 84 GLN A C 1
ATOM 678 O O . GLN A 1 84 ? 3.623 18.859 -0.492 1 92.69 84 GLN A O 1
ATOM 683 N N . LEU A 1 85 ? 4.887 19.875 -2.061 1 93.62 85 LEU A N 1
ATOM 684 C CA . LEU A 1 85 ? 6.105 19.109 -1.778 1 93.62 85 LEU A CA 1
ATOM 685 C C . LEU A 1 85 ? 6.668 19.484 -0.409 1 93.62 85 LEU A C 1
ATOM 687 O O . LEU A 1 85 ? 6.684 20.656 -0.035 1 93.62 85 LEU A O 1
ATOM 691 N N . ALA A 1 86 ? 7.02 18.453 0.318 1 89.38 86 ALA A N 1
ATOM 692 C CA . ALA A 1 86 ? 7.688 18.734 1.587 1 89.38 86 ALA A CA 1
ATOM 693 C C . ALA A 1 86 ? 9.117 19.219 1.36 1 89.38 86 ALA A C 1
ATOM 695 O O . ALA A 1 86 ? 9.82 18.703 0.481 1 89.38 86 ALA A O 1
ATOM 696 N N . PRO A 1 87 ? 9.438 20.25 2.043 1 80 87 PRO A N 1
ATOM 697 C CA . PRO A 1 87 ? 10.828 20.688 1.898 1 80 87 PRO A CA 1
ATOM 698 C C . PRO A 1 87 ? 11.828 19.594 2.244 1 80 87 PRO A C 1
ATOM 700 O O . PRO A 1 87 ? 11.523 18.703 3.041 1 80 87 PRO A O 1
ATOM 703 N N . ARG A 1 88 ? 12.883 19.438 1.363 1 68.94 88 ARG A N 1
ATOM 704 C CA . ARG A 1 88 ? 13.922 18.453 1.647 1 68.94 88 ARG A CA 1
ATOM 705 C C . ARG A 1 88 ? 14.508 18.656 3.039 1 68.94 88 ARG A C 1
ATOM 707 O O . ARG A 1 88 ? 14.664 19.797 3.492 1 68.94 88 ARG A O 1
ATOM 714 N N . ASP A 1 89 ? 14.07 17.734 3.916 1 51.81 89 ASP A N 1
ATOM 715 C CA . ASP A 1 89 ? 14.711 17.922 5.215 1 51.81 89 ASP A CA 1
ATOM 716 C C . ASP A 1 89 ? 16.125 18.484 5.055 1 51.81 89 ASP A C 1
ATOM 718 O O . ASP A 1 89 ? 16.891 18 4.223 1 51.81 89 ASP A O 1
ATOM 722 N N . ARG A 1 90 ? 16.203 19.75 5.09 1 41.38 90 ARG A N 1
ATOM 723 C CA . ARG A 1 90 ? 17.547 20.312 5.105 1 41.38 90 ARG A CA 1
ATOM 724 C C . ARG A 1 90 ? 18.484 19.469 5.953 1 41.38 90 ARG A C 1
ATOM 726 O O . ARG A 1 90 ? 18.125 19.031 7.047 1 41.38 90 ARG A O 1
ATOM 733 N N . GLU A 1 91 ? 19.641 18.656 5.34 1 33.84 91 GLU A N 1
ATOM 734 C CA . GLU A 1 91 ? 20.812 18.453 6.188 1 33.84 91 GLU A CA 1
ATOM 735 C C . GLU A 1 91 ? 21.188 19.719 6.949 1 33.84 91 GLU A C 1
ATOM 737 O O . GLU A 1 91 ? 21.016 20.828 6.434 1 33.84 91 GLU A O 1
ATOM 742 N N . MET B 1 1 ? 1.938 18.266 23.438 1 62.44 1 MET B N 1
ATOM 743 C CA . MET B 1 1 ? 1.617 17.984 22.031 1 62.44 1 MET B CA 1
ATOM 744 C C . MET B 1 1 ? 2.883 17.688 21.234 1 62.44 1 MET B C 1
ATOM 746 O O . MET B 1 1 ? 3.932 18.281 21.484 1 62.44 1 MET B O 1
ATOM 750 N N . ARG B 1 2 ? 2.992 16.469 20.547 1 83.19 2 ARG B N 1
ATOM 751 C CA . ARG B 1 2 ? 4.176 16.078 19.797 1 83.19 2 ARG B CA 1
ATOM 752 C C . ARG B 1 2 ? 4.402 17.016 18.609 1 83.19 2 ARG B C 1
ATOM 754 O O . ARG B 1 2 ? 3.443 17.547 18.031 1 83.19 2 ARG B O 1
ATOM 761 N N . SER B 1 3 ? 5.621 17.406 18.5 1 89 3 SER B N 1
ATOM 762 C CA . SER B 1 3 ? 5.953 18.234 17.344 1 89 3 SER B CA 1
ATOM 763 C C . SER B 1 3 ? 5.695 17.484 16.031 1 89 3 SER B C 1
ATOM 765 O O . SER B 1 3 ? 5.633 16.266 16.016 1 89 3 SER B O 1
ATOM 767 N N . PRO B 1 4 ? 5.516 18.188 14.992 1 90.75 4 PRO B N 1
ATOM 768 C CA . PRO B 1 4 ? 5.355 17.531 13.688 1 90.75 4 PRO B CA 1
ATOM 769 C C . PRO B 1 4 ? 6.508 16.578 13.359 1 90.75 4 PRO B C 1
ATOM 771 O O . PRO B 1 4 ? 6.285 15.492 12.836 1 90.75 4 PRO B O 1
ATOM 774 N N . ALA B 1 5 ? 7.688 16.984 13.641 1 90.62 5 ALA B N 1
ATOM 775 C CA . ALA B 1 5 ? 8.844 16.141 13.375 1 90.62 5 ALA B CA 1
ATOM 776 C C . ALA B 1 5 ? 8.742 14.82 14.148 1 90.62 5 ALA B C 1
ATOM 778 O O . ALA B 1 5 ? 9.023 13.75 13.602 1 90.62 5 ALA B O 1
ATOM 779 N N . GLU B 1 6 ? 8.352 14.945 15.391 1 95 6 GLU B N 1
ATOM 780 C CA . GLU B 1 6 ? 8.18 13.758 16.219 1 95 6 GLU B CA 1
ATOM 781 C C . GLU B 1 6 ? 7.031 12.883 15.711 1 95 6 GLU B C 1
ATOM 783 O O . GLU B 1 6 ? 7.121 11.656 15.727 1 95 6 GLU B O 1
ATOM 788 N N . HIS B 1 7 ? 5.98 13.57 15.289 1 96.69 7 HIS B N 1
ATOM 789 C CA . HIS B 1 7 ? 4.852 12.844 14.719 1 96.69 7 HIS B CA 1
ATOM 790 C C . HIS B 1 7 ? 5.281 12 13.531 1 96.69 7 HIS B C 1
ATOM 792 O O . HIS B 1 7 ? 4.98 10.805 13.469 1 96.69 7 HIS B O 1
ATOM 798 N N . PHE B 1 8 ? 6.055 12.555 12.625 1 96.31 8 PHE B N 1
ATOM 799 C CA . PHE B 1 8 ? 6.406 11.852 11.398 1 96.31 8 PHE B CA 1
ATOM 800 C C . PHE B 1 8 ? 7.402 10.734 11.68 1 96.31 8 PHE B C 1
ATOM 802 O O . PHE B 1 8 ? 7.379 9.688 11.023 1 96.31 8 PHE B O 1
ATOM 809 N N . GLN B 1 9 ? 8.234 10.945 12.664 1 96.88 9 GLN B N 1
ATOM 810 C CA . GLN B 1 9 ? 9.133 9.875 13.086 1 96.88 9 GLN B CA 1
ATOM 811 C C . GLN B 1 9 ? 8.344 8.68 13.625 1 96.88 9 GLN B C 1
ATOM 813 O O . GLN B 1 9 ? 8.617 7.535 13.25 1 96.88 9 GLN B O 1
ATOM 818 N N . ASP B 1 10 ? 7.367 8.984 14.43 1 97.94 10 ASP B N 1
ATOM 819 C CA . ASP B 1 10 ? 6.539 7.918 14.992 1 97.94 10 ASP B CA 1
ATOM 820 C C . ASP B 1 10 ? 5.676 7.27 13.906 1 97.94 10 ASP B C 1
ATOM 822 O O . ASP B 1 10 ? 5.473 6.055 13.922 1 97.94 10 ASP B O 1
ATOM 826 N N . LEU B 1 11 ? 5.129 8.102 13.039 1 98.12 11 LEU B N 1
ATOM 827 C CA . LEU B 1 11 ? 4.316 7.594 11.938 1 98.12 11 LEU B CA 1
ATOM 828 C C . LEU B 1 11 ? 5.105 6.609 11.086 1 98.12 11 LEU B C 1
ATOM 830 O O . LEU B 1 11 ? 4.598 5.539 10.734 1 98.12 11 LEU B O 1
ATOM 834 N N . GLU B 1 12 ? 6.332 7.02 10.789 1 98.5 12 GLU B N 1
ATOM 835 C CA . GLU B 1 12 ? 7.191 6.121 10.023 1 98.5 12 GLU B CA 1
ATOM 836 C C . GLU B 1 12 ? 7.387 4.793 10.75 1 98.5 12 GLU B C 1
ATOM 838 O O . GLU B 1 12 ? 7.242 3.725 10.148 1 98.5 12 GLU B O 1
ATOM 843 N N . ALA B 1 13 ? 7.676 4.859 12 1 98.69 13 ALA B N 1
ATOM 844 C CA . ALA B 1 13 ? 7.941 3.656 12.789 1 98.69 13 ALA B CA 1
ATOM 845 C C . ALA B 1 13 ? 6.719 2.744 12.82 1 98.69 13 ALA B C 1
ATOM 847 O O . ALA B 1 13 ? 6.824 1.541 12.562 1 98.69 13 ALA B O 1
ATOM 848 N N . VAL B 1 14 ? 5.555 3.281 13.102 1 98.62 14 VAL B N 1
ATOM 849 C CA . VAL B 1 14 ? 4.332 2.492 13.219 1 98.62 14 VAL B CA 1
ATOM 850 C C . VAL B 1 14 ? 3.941 1.94 11.844 1 98.62 14 VAL B C 1
ATOM 852 O O . VAL B 1 14 ? 3.535 0.782 11.727 1 98.62 14 VAL B O 1
ATOM 855 N N . PHE B 1 15 ? 4.082 2.762 10.859 1 98.81 15 PHE B N 1
ATOM 856 C CA . PHE B 1 15 ? 3.725 2.354 9.508 1 98.81 15 PHE B CA 1
ATOM 857 C C . PHE B 1 15 ? 4.574 1.172 9.055 1 98.81 15 PHE B C 1
ATOM 859 O O . PHE B 1 15 ? 4.043 0.161 8.586 1 98.81 15 PHE B O 1
ATOM 866 N N . LEU B 1 16 ? 5.852 1.27 9.227 1 98.81 16 LEU B N 1
ATOM 867 C CA . LEU B 1 16 ? 6.762 0.235 8.742 1 98.81 16 LEU B CA 1
ATOM 868 C C . LEU B 1 16 ? 6.57 -1.062 9.523 1 98.81 16 LEU B C 1
ATOM 870 O O . LEU B 1 16 ? 6.672 -2.152 8.953 1 98.81 16 LEU B O 1
ATOM 874 N N . ALA B 1 17 ? 6.285 -0.911 10.789 1 98.81 17 ALA B N 1
ATOM 875 C CA . ALA B 1 17 ? 6.027 -2.107 11.586 1 98.81 17 ALA B CA 1
ATOM 876 C C . ALA B 1 17 ? 4.777 -2.836 11.102 1 98.81 17 ALA B C 1
ATOM 878 O O . ALA B 1 17 ? 4.793 -4.059 10.93 1 98.81 17 ALA B O 1
ATOM 879 N N . LYS B 1 18 ? 3.686 -2.102 10.82 1 98.81 18 LYS B N 1
ATOM 880 C CA . LYS B 1 18 ? 2.43 -2.703 10.375 1 98.81 18 LYS B CA 1
ATOM 881 C C . LYS B 1 18 ? 2.545 -3.225 8.945 1 98.81 18 LYS B C 1
ATOM 883 O O . LYS B 1 18 ? 1.958 -4.254 8.609 1 98.81 18 LYS B O 1
ATOM 888 N N . ALA B 1 19 ? 3.301 -2.529 8.148 1 98.75 19 ALA B N 1
ATOM 889 C CA . ALA B 1 19 ? 3.557 -2.998 6.7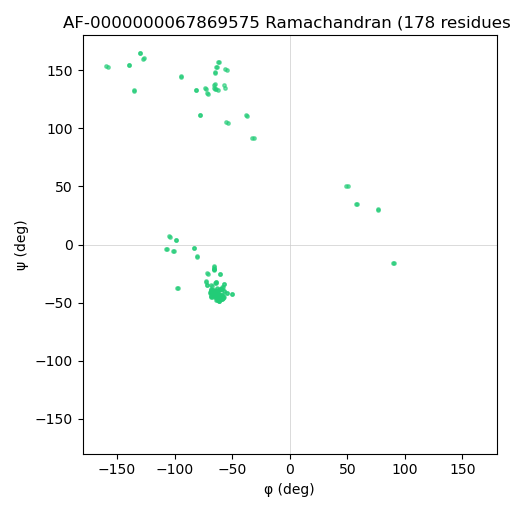89 1 98.75 19 ALA B CA 1
ATOM 890 C C . ALA B 1 19 ? 4.305 -4.328 6.797 1 98.75 19 ALA B C 1
ATOM 892 O O . ALA B 1 19 ? 4.02 -5.215 5.992 1 98.75 19 ALA B O 1
ATOM 893 N N . ALA B 1 20 ? 5.254 -4.422 7.715 1 98.81 20 ALA B N 1
ATOM 894 C CA . ALA B 1 20 ? 6.016 -5.66 7.832 1 98.81 20 ALA B CA 1
ATOM 895 C C . ALA B 1 20 ? 5.117 -6.82 8.25 1 98.81 20 ALA B C 1
ATOM 897 O O . ALA B 1 20 ? 5.289 -7.949 7.789 1 98.81 20 ALA B O 1
ATOM 898 N N . GLU B 1 21 ? 4.188 -6.582 9.156 1 98.81 21 GLU B N 1
ATOM 899 C CA . GLU B 1 21 ? 3.23 -7.605 9.562 1 98.81 21 GLU B CA 1
ATOM 900 C C . GLU B 1 21 ? 2.367 -8.055 8.391 1 98.81 21 GLU B C 1
ATOM 902 O O . GLU B 1 21 ? 2.082 -9.25 8.242 1 98.81 21 GLU B O 1
ATOM 907 N N . LEU B 1 22 ? 1.915 -7.113 7.617 1 98.81 22 LEU B N 1
ATOM 908 C CA . LEU B 1 22 ? 1.11 -7.406 6.438 1 98.81 22 LEU B CA 1
ATOM 909 C C . LEU B 1 22 ? 1.881 -8.289 5.457 1 98.81 22 LEU B C 1
ATOM 911 O O . LEU B 1 22 ? 1.367 -9.305 5 1 98.81 22 LEU B O 1
ATOM 915 N N . GLU B 1 23 ? 3.117 -7.918 5.207 1 98.81 23 GLU B N 1
ATOM 916 C CA . GLU B 1 23 ? 3.949 -8.711 4.305 1 98.81 23 GLU B CA 1
ATOM 917 C C . GLU B 1 23 ? 4.16 -10.125 4.844 1 98.81 23 GLU B C 1
ATOM 919 O O . GLU B 1 23 ? 4.098 -11.094 4.094 1 98.81 23 GLU B O 1
ATOM 924 N N . ALA B 1 24 ? 4.441 -10.18 6.156 1 98.81 24 ALA B N 1
ATOM 925 C CA . ALA B 1 24 ? 4.695 -11.484 6.77 1 98.81 24 ALA B CA 1
ATOM 926 C C . ALA B 1 24 ? 3.486 -12.398 6.633 1 98.81 24 ALA B C 1
ATOM 928 O O . ALA B 1 24 ? 3.633 -13.602 6.398 1 98.81 24 ALA B O 1
ATOM 929 N N . ALA B 1 25 ? 2.301 -11.875 6.762 1 98.75 25 ALA B N 1
ATOM 930 C CA . ALA B 1 25 ? 1.076 -12.664 6.637 1 98.75 25 ALA B CA 1
ATOM 931 C C . ALA B 1 25 ? 0.893 -13.172 5.215 1 98.75 25 ALA B C 1
ATOM 933 O O . ALA B 1 25 ? 0.534 -14.336 5.004 1 98.75 25 ALA B O 1
ATOM 934 N N . VAL B 1 26 ? 1.146 -12.328 4.25 1 98.56 26 VAL B N 1
ATOM 935 C CA . VAL B 1 26 ? 1.042 -12.703 2.842 1 98.56 26 VAL B CA 1
ATOM 936 C C . VAL B 1 26 ? 2.041 -13.812 2.523 1 98.56 26 VAL B C 1
ATOM 938 O O . VAL B 1 26 ? 1.679 -14.828 1.932 1 98.56 26 VAL B O 1
ATOM 941 N N . ARG B 1 27 ? 3.268 -13.656 3.014 1 98.31 27 ARG B N 1
ATOM 942 C CA . ARG B 1 27 ? 4.32 -14.625 2.742 1 98.31 27 ARG B CA 1
ATOM 943 C C . ARG B 1 27 ? 4.012 -15.969 3.402 1 98.31 27 ARG B C 1
ATOM 945 O O . ARG B 1 27 ? 4.285 -17.016 2.83 1 98.31 27 ARG B O 1
ATOM 952 N N . SER B 1 28 ? 3.516 -15.914 4.594 1 98.31 28 SER B N 1
ATOM 953 C CA . SER B 1 28 ? 3.16 -17.141 5.297 1 98.31 28 SER B CA 1
ATOM 954 C C . SER B 1 28 ? 2.139 -17.953 4.512 1 98.31 28 SER B C 1
ATOM 956 O O . SER B 1 28 ? 2.279 -19.172 4.371 1 98.31 28 SER B O 1
ATOM 958 N N . LEU B 1 29 ? 1.121 -17.281 3.955 1 97.88 29 LEU B N 1
ATOM 959 C CA . LEU B 1 29 ? 0.092 -17.969 3.176 1 97.88 29 LEU B CA 1
ATOM 960 C C . LEU B 1 29 ? 0.67 -18.516 1.878 1 97.88 29 LEU B C 1
ATOM 962 O O . LEU B 1 29 ? 0.339 -19.641 1.473 1 97.88 29 LEU B O 1
ATOM 966 N N . GLN B 1 30 ? 1.56 -17.766 1.259 1 97.5 30 GLN B N 1
ATOM 967 C CA . GLN B 1 30 ? 2.219 -18.219 0.035 1 97.5 30 GLN B CA 1
ATOM 968 C C . GLN B 1 30 ? 3.074 -19.453 0.287 1 97.5 30 GLN B C 1
ATOM 970 O O . GLN B 1 30 ? 3.1 -20.375 -0.531 1 97.5 30 GLN B O 1
ATOM 975 N N . GLN B 1 31 ? 3.775 -19.469 1.415 1 97.19 31 GLN B N 1
ATOM 976 C CA . GLN B 1 31 ? 4.613 -20.594 1.78 1 97.19 31 GLN B CA 1
ATOM 977 C C . GLN B 1 31 ? 3.762 -21.828 2.102 1 97.19 31 GLN B C 1
ATOM 979 O O . GLN B 1 31 ? 4.059 -22.938 1.644 1 97.19 31 GLN B O 1
ATOM 984 N N . GLN B 1 32 ? 2.725 -21.672 2.842 1 97.06 32 GLN B N 1
ATOM 985 C CA . GLN B 1 32 ? 1.829 -22.75 3.229 1 97.06 32 GLN B CA 1
ATOM 986 C C . GLN B 1 32 ? 1.224 -23.438 2 1 97.06 32 GLN B C 1
ATOM 988 O O . GLN B 1 32 ? 1.072 -24.656 1.97 1 97.06 32 GLN B O 1
ATOM 993 N N . ASP B 1 33 ? 0.951 -22.578 0.961 1 96.5 33 ASP B N 1
ATOM 994 C CA . ASP B 1 33 ? 0.275 -23.094 -0.224 1 96.5 33 ASP B CA 1
ATOM 995 C C . ASP B 1 33 ? 1.272 -23.391 -1.344 1 96.5 33 ASP B C 1
ATOM 997 O O . ASP B 1 33 ? 0.878 -23.703 -2.467 1 96.5 33 ASP B O 1
ATOM 1001 N N . GLN B 1 34 ? 2.539 -23.219 -1.022 1 95.81 34 GLN B N 1
ATOM 1002 C CA . GLN B 1 34 ? 3.641 -23.516 -1.929 1 95.81 34 GLN B CA 1
ATOM 1003 C C . GLN B 1 34 ? 3.406 -22.891 -3.305 1 95.81 34 GLN B C 1
ATOM 1005 O O . GLN B 1 34 ? 3.521 -23.578 -4.324 1 95.81 34 GLN B O 1
ATOM 1010 N N . THR B 1 35 ? 3.074 -21.594 -3.363 1 95.88 35 THR B N 1
ATOM 1011 C CA . THR B 1 35 ? 2.689 -20.938 -4.605 1 95.88 35 THR B CA 1
ATOM 1012 C C . THR B 1 35 ? 3.861 -20.891 -5.582 1 95.88 35 THR B C 1
ATOM 1014 O O . THR B 1 35 ? 3.662 -20.797 -6.793 1 95.88 35 THR B O 1
ATOM 1017 N N . ALA B 1 36 ? 5.105 -21 -5.156 1 93.12 36 ALA B N 1
ATOM 1018 C CA . ALA B 1 36 ? 6.281 -21.016 -6.023 1 93.12 36 ALA B CA 1
ATOM 1019 C C . ALA B 1 36 ? 6.289 -22.266 -6.91 1 93.12 36 ALA B C 1
ATOM 1021 O O . ALA B 1 36 ? 6.91 -22.266 -7.977 1 93.12 36 ALA B O 1
ATOM 1022 N N . ASP B 1 37 ? 5.617 -23.281 -6.57 1 93.62 37 ASP B N 1
ATOM 1023 C CA . ASP B 1 37 ? 5.633 -24.547 -7.281 1 93.62 37 ASP B CA 1
ATOM 1024 C C . ASP B 1 37 ? 4.359 -24.734 -8.102 1 93.62 37 ASP B C 1
ATOM 1026 O O . ASP B 1 37 ? 4.12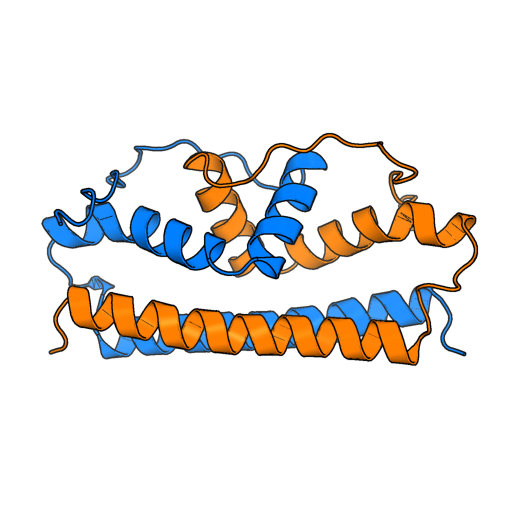1 -25.812 -8.664 1 93.62 37 ASP B O 1
ATOM 1030 N N . TRP B 1 38 ? 3.529 -23.656 -8.148 1 93.94 38 TRP B N 1
ATOM 1031 C CA . TRP B 1 38 ? 2.301 -23.734 -8.93 1 93.94 38 TRP B CA 1
ATOM 1032 C C . TRP B 1 38 ? 2.611 -23.891 -10.414 1 93.94 38 TRP B C 1
ATOM 1034 O O . TRP B 1 38 ? 3.658 -23.438 -10.891 1 93.94 38 TRP B O 1
ATOM 1044 N N . PRO B 1 39 ? 1.698 -24.609 -11.109 1 91.81 39 PRO B N 1
ATOM 1045 C CA . PRO B 1 39 ? 1.848 -24.641 -12.57 1 91.81 39 PRO B CA 1
ATOM 1046 C C . PRO B 1 39 ? 1.866 -23.234 -13.188 1 91.81 39 PRO B C 1
ATOM 1048 O O . PRO B 1 39 ? 1.234 -22.328 -12.656 1 91.81 39 PRO B O 1
ATOM 1051 N N . THR B 1 40 ? 2.525 -23.078 -14.273 1 91.19 40 THR B N 1
ATOM 1052 C CA . THR B 1 40 ? 2.684 -21.797 -14.961 1 91.19 40 THR B CA 1
ATOM 1053 C C . THR B 1 40 ? 1.322 -21.203 -15.305 1 91.19 40 THR B C 1
ATOM 1055 O O . THR B 1 40 ? 1.151 -19.984 -15.273 1 91.19 40 THR B O 1
ATOM 1058 N N . ALA B 1 41 ? 0.407 -22.047 -15.594 1 87.81 41 ALA B N 1
ATOM 1059 C CA . ALA B 1 41 ? -0.927 -21.609 -15.992 1 87.81 41 ALA B CA 1
ATOM 1060 C C . ALA B 1 41 ? -1.586 -20.797 -14.883 1 87.81 41 ALA B C 1
ATOM 1062 O O . ALA B 1 41 ? -2.441 -19.953 -15.148 1 87.81 41 ALA B O 1
ATOM 1063 N N . TRP B 1 42 ? -1.193 -21.016 -13.633 1 88 42 TRP B N 1
ATOM 1064 C CA . TRP B 1 42 ? -1.725 -20.266 -12.5 1 88 42 TRP B CA 1
ATOM 1065 C C . TRP B 1 42 ? -0.792 -19.125 -12.125 1 88 42 TRP B C 1
ATOM 1067 O O . TRP B 1 42 ? -1.249 -18.016 -11.82 1 88 42 TRP B O 1
ATOM 1077 N N . LYS B 1 43 ? 0.458 -19.328 -12.211 1 92 43 LYS B N 1
ATOM 1078 C CA . LYS B 1 43 ? 1.456 -18.344 -11.797 1 92 43 LYS B CA 1
ATOM 1079 C C . LYS B 1 43 ? 1.396 -17.094 -12.672 1 92 43 LYS B C 1
ATOM 1081 O O . LYS B 1 43 ? 1.627 -15.977 -12.195 1 92 43 LYS B O 1
ATOM 1086 N N . GLN B 1 44 ? 1.058 -17.297 -13.898 1 93.69 44 GLN B N 1
ATOM 1087 C CA . GLN B 1 44 ? 1.063 -16.188 -14.852 1 93.69 44 GLN B CA 1
ATOM 1088 C C . GLN B 1 44 ? 0.003 -15.148 -14.492 1 93.69 44 GLN B C 1
ATOM 1090 O O . GLN B 1 44 ? 0.082 -14 -14.93 1 93.69 44 GLN B O 1
ATOM 1095 N N . HIS B 1 45 ? -0.982 -15.578 -13.672 1 94.75 45 HIS B N 1
ATOM 1096 C CA . HIS B 1 45 ? -2.07 -14.672 -13.328 1 94.75 45 HIS B CA 1
ATOM 1097 C C . HIS B 1 45 ? -1.949 -14.188 -11.891 1 94.75 45 HIS B C 1
ATOM 1099 O O . HIS B 1 45 ? -2.744 -13.359 -11.438 1 94.75 45 HIS B O 1
ATOM 1105 N N . TYR B 1 46 ? -0.995 -14.68 -11.156 1 96.5 46 TYR B N 1
ATOM 1106 C CA . TYR B 1 46 ? -0.91 -14.422 -9.727 1 96.5 46 TYR B CA 1
ATOM 1107 C C . TYR B 1 46 ? -0.717 -12.938 -9.453 1 96.5 46 TYR B C 1
ATOM 1109 O O . TYR B 1 46 ? -1.41 -12.359 -8.609 1 96.5 46 TYR B O 1
ATOM 1117 N N . ASN B 1 47 ? 0.2 -12.344 -10.18 1 96.69 47 ASN B N 1
ATOM 1118 C CA . ASN B 1 47 ? 0.527 -10.938 -9.969 1 96.69 47 ASN B CA 1
ATOM 1119 C C . ASN B 1 47 ? -0.689 -10.039 -10.18 1 96.69 47 ASN B C 1
ATOM 1121 O O . ASN B 1 47 ? -0.962 -9.148 -9.367 1 96.69 47 ASN B O 1
ATOM 1125 N N . HIS B 1 48 ? -1.386 -10.305 -11.211 1 97.25 48 HIS B N 1
ATOM 1126 C CA . HIS B 1 48 ? -2.561 -9.492 -11.5 1 97.25 48 HIS B CA 1
ATOM 1127 C C . HIS B 1 48 ? -3.646 -9.695 -10.453 1 97.25 48 HIS B C 1
ATOM 1129 O O . HIS B 1 48 ? -4.258 -8.727 -9.992 1 97.25 48 HIS B O 1
ATOM 1135 N N . ARG B 1 49 ? -3.84 -10.938 -10.062 1 96.94 49 ARG B N 1
ATOM 1136 C CA . ARG B 1 49 ? -4.836 -11.219 -9.039 1 96.94 49 ARG B CA 1
ATOM 1137 C C . ARG B 1 49 ? -4.465 -10.562 -7.715 1 96.94 49 ARG B C 1
ATOM 1139 O O . ARG B 1 49 ? -5.324 -10.008 -7.027 1 96.94 49 ARG B O 1
ATOM 1146 N N . PHE B 1 50 ? -3.207 -10.617 -7.406 1 98 50 PHE B N 1
ATOM 1147 C CA . PHE B 1 50 ? -2.732 -9.992 -6.176 1 98 50 PHE B CA 1
ATOM 1148 C C . PHE B 1 50 ? -2.924 -8.484 -6.23 1 98 50 PHE B C 1
ATOM 1150 O O . PHE B 1 50 ? -3.35 -7.871 -5.246 1 98 50 PHE B O 1
ATOM 1157 N N . ALA B 1 51 ? -2.619 -7.859 -7.371 1 98.25 51 ALA B N 1
ATOM 1158 C CA . ALA B 1 51 ? -2.811 -6.422 -7.547 1 98.25 51 ALA B CA 1
ATOM 1159 C C . ALA B 1 51 ? -4.273 -6.035 -7.348 1 98.25 51 ALA B C 1
ATOM 1161 O O . ALA B 1 51 ? -4.57 -4.988 -6.766 1 98.25 51 ALA B O 1
ATOM 1162 N N . GLN B 1 52 ? -5.18 -6.859 -7.801 1 98.06 52 GLN B N 1
ATOM 1163 C CA . GLN B 1 52 ? -6.605 -6.617 -7.602 1 98.06 52 GLN B CA 1
ATOM 1164 C C . GLN B 1 52 ? -6.969 -6.664 -6.121 1 98.06 52 GLN B C 1
ATOM 1166 O O . GLN B 1 52 ? -7.738 -5.832 -5.637 1 98.06 52 GLN B O 1
ATOM 1171 N N . ILE B 1 53 ? -6.426 -7.637 -5.434 1 98.56 53 ILE B N 1
ATOM 1172 C CA . ILE B 1 53 ? -6.664 -7.758 -4 1 98.56 53 ILE B CA 1
ATOM 1173 C C . ILE B 1 53 ? -6.117 -6.531 -3.277 1 98.56 53 ILE B C 1
ATOM 1175 O O . ILE B 1 53 ? -6.789 -5.957 -2.416 1 98.56 53 ILE B O 1
ATOM 1179 N N . PHE B 1 54 ? -4.891 -6.148 -3.627 1 98.81 54 PHE B N 1
ATOM 1180 C CA . PHE B 1 54 ? -4.273 -4.945 -3.076 1 98.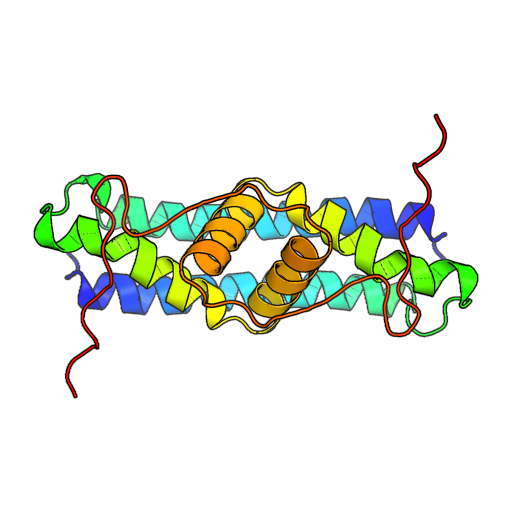81 54 PHE B CA 1
ATOM 1181 C C . PHE B 1 54 ? -5.207 -3.75 -3.199 1 98.81 54 PHE B C 1
ATOM 1183 O O . PHE B 1 54 ? -5.414 -3.016 -2.23 1 98.81 54 PHE B O 1
ATOM 1190 N N . CYS B 1 55 ? -5.867 -3.6 -4.34 1 98.62 55 CYS B N 1
ATOM 1191 C CA . CYS B 1 55 ? -6.68 -2.424 -4.645 1 98.62 55 CYS B CA 1
ATOM 1192 C C . CYS B 1 55 ? -8.055 -2.523 -3.99 1 98.62 55 CYS B C 1
ATOM 1194 O O . CYS B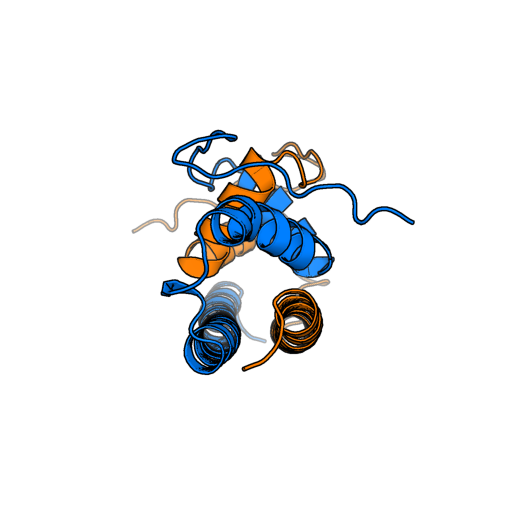 1 55 ? -8.812 -1.554 -3.984 1 98.62 55 CYS B O 1
ATOM 1196 N N . GLN B 1 56 ? -8.406 -3.648 -3.436 1 98.44 56 GLN B N 1
ATOM 1197 C CA . GLN B 1 56 ? -9.648 -3.766 -2.688 1 98.44 56 GLN B CA 1
ATOM 1198 C C . GLN B 1 56 ? -9.562 -3.027 -1.354 1 98.44 56 GLN B C 1
ATOM 1200 O O . GLN B 1 56 ? -10.586 -2.695 -0.754 1 98.44 56 GLN B O 1
ATOM 1205 N N . SER B 1 57 ? -8.352 -2.879 -0.888 1 98.56 57 SER B N 1
ATOM 1206 C CA . SER B 1 57 ? -8.164 -2.01 0.268 1 98.56 57 SER B CA 1
ATOM 1207 C C . SER B 1 57 ? -8.195 -0.539 -0.136 1 98.56 57 SER B C 1
ATOM 1209 O O . SER B 1 57 ? -7.25 -0.038 -0.747 1 98.56 57 SER B O 1
ATOM 1211 N N . ARG B 1 58 ? -9.242 0.113 0.308 1 98 58 ARG B N 1
ATOM 1212 C CA . ARG B 1 58 ? -9.406 1.51 -0.086 1 98 58 ARG B CA 1
ATOM 1213 C C . ARG B 1 58 ? -8.234 2.355 0.414 1 98 58 ARG B C 1
ATOM 1215 O O . ARG B 1 58 ? -7.648 3.123 -0.349 1 98 58 ARG B O 1
ATOM 1222 N N . PRO B 1 59 ? -7.832 2.229 1.67 1 98.25 59 PRO B N 1
ATOM 1223 C CA . PRO B 1 59 ? -6.719 3.057 2.137 1 98.25 59 PRO B CA 1
ATOM 1224 C C . PRO B 1 59 ? -5.426 2.789 1.37 1 98.25 59 PRO B C 1
ATOM 1226 O O . PRO B 1 59 ? -4.73 3.729 0.979 1 98.25 59 PRO B O 1
ATOM 1229 N N . LEU B 1 60 ? -5.121 1.534 1.128 1 98.81 60 LEU B N 1
ATOM 1230 C CA . LEU B 1 60 ? -3.883 1.224 0.426 1 98.81 60 LEU B CA 1
ATOM 1231 C C . LEU B 1 60 ? -3.947 1.688 -1.024 1 98.81 60 LEU B C 1
ATOM 1233 O O . LEU B 1 60 ? -2.969 2.219 -1.556 1 98.81 60 LEU B O 1
ATOM 1237 N N . ARG B 1 61 ? -5.121 1.509 -1.628 1 98.69 61 ARG B N 1
ATOM 1238 C CA . ARG B 1 61 ? -5.312 1.98 -2.996 1 98.69 61 ARG B CA 1
ATOM 1239 C C . ARG B 1 61 ? -5.102 3.488 -3.09 1 98.69 61 ARG B C 1
ATOM 1241 O O . ARG B 1 61 ? -4.434 3.971 -4.008 1 98.69 61 ARG B O 1
ATOM 1248 N N . ASN B 1 62 ? -5.645 4.203 -2.164 1 98.38 62 ASN B N 1
ATOM 1249 C CA . ASN B 1 62 ? -5.539 5.656 -2.16 1 98.38 62 ASN B CA 1
ATOM 1250 C C . ASN B 1 62 ? -4.109 6.113 -1.881 1 98.38 62 ASN B C 1
ATOM 1252 O O . ASN B 1 62 ? -3.607 7.027 -2.535 1 98.38 62 ASN B O 1
ATOM 1256 N N . TRP B 1 63 ? -3.453 5.516 -0.919 1 98.75 63 TRP B N 1
ATOM 1257 C CA . TRP B 1 63 ? -2.076 5.875 -0.595 1 98.75 63 TRP B CA 1
ATOM 1258 C C . TRP B 1 63 ? -1.146 5.574 -1.766 1 98.75 63 TRP B C 1
ATOM 1260 O O . TRP B 1 63 ? -0.224 6.344 -2.047 1 98.75 63 TRP B O 1
ATOM 1270 N N . ALA B 1 64 ? -1.442 4.465 -2.438 1 98.81 64 ALA B N 1
ATOM 1271 C CA . ALA B 1 64 ? -0.672 4.113 -3.627 1 98.81 64 ALA B CA 1
ATOM 1272 C C . ALA B 1 64 ? -0.876 5.141 -4.734 1 98.81 64 ALA B C 1
ATOM 1274 O O . ALA B 1 64 ? 0.078 5.527 -5.418 1 98.81 64 ALA B O 1
ATOM 1275 N N . ALA B 1 65 ? -2.096 5.562 -4.926 1 98.62 65 ALA B N 1
ATOM 1276 C CA . ALA B 1 65 ? -2.396 6.574 -5.938 1 98.62 65 ALA B CA 1
ATOM 1277 C C . ALA B 1 65 ? -1.67 7.883 -5.645 1 98.62 65 ALA B C 1
ATOM 1279 O O . ALA B 1 65 ? -1.178 8.547 -6.559 1 98.62 65 ALA B O 1
ATOM 1280 N N . ASP B 1 66 ? -1.609 8.234 -4.414 1 98.19 66 ASP B N 1
ATOM 1281 C CA . ASP B 1 66 ? -0.873 9.43 -4.023 1 98.19 66 ASP B CA 1
ATOM 1282 C C . ASP B 1 66 ? 0.616 9.289 -4.332 1 98.19 66 ASP B C 1
ATOM 1284 O O . ASP B 1 66 ? 1.233 10.203 -4.883 1 98.19 66 ASP B O 1
ATOM 1288 N N . ALA B 1 67 ? 1.214 8.156 -3.943 1 98.5 67 ALA B N 1
ATOM 1289 C CA . ALA B 1 67 ? 2.623 7.898 -4.227 1 98.5 67 ALA B CA 1
ATOM 1290 C C . ALA B 1 67 ? 2.904 7.973 -5.727 1 98.5 67 ALA B C 1
ATOM 1292 O O . ALA B 1 67 ? 3.914 8.539 -6.148 1 98.5 67 ALA B O 1
ATOM 1293 N N . ALA B 1 68 ? 1.974 7.438 -6.48 1 98.31 68 ALA B N 1
ATOM 1294 C CA . ALA B 1 68 ? 2.113 7.477 -7.934 1 98.31 68 ALA B CA 1
ATOM 1295 C C . ALA B 1 68 ? 2.061 8.914 -8.453 1 98.31 68 ALA B C 1
ATOM 1297 O O . ALA B 1 68 ? 2.879 9.312 -9.281 1 98.31 68 ALA B O 1
ATOM 1298 N N . ALA B 1 69 ? 1.136 9.633 -7.957 1 97.62 69 ALA B N 1
ATOM 1299 C CA . ALA B 1 69 ? 0.924 11 -8.406 1 97.62 69 ALA B CA 1
ATOM 1300 C C . ALA B 1 69 ? 2.131 11.875 -8.078 1 97.62 69 ALA B C 1
ATOM 1302 O O . ALA B 1 69 ? 2.447 12.812 -8.82 1 97.62 69 ALA B O 1
ATOM 1303 N N . TRP B 1 70 ? 2.814 11.562 -6.945 1 97.31 70 TRP B N 1
ATOM 1304 C CA . TRP B 1 70 ? 4 12.312 -6.543 1 97.31 70 TRP B CA 1
ATOM 1305 C C . TRP B 1 70 ? 5.242 11.797 -7.262 1 97.31 70 TRP B C 1
ATOM 1307 O O . TRP B 1 70 ? 6.348 12.289 -7.039 1 97.31 70 TRP B O 1
ATOM 1317 N N . GLY B 1 71 ? 5.109 10.695 -8.117 1 96.88 71 GLY B N 1
ATOM 1318 C CA . GLY B 1 71 ? 6.223 10.172 -8.891 1 96.88 71 GLY B CA 1
ATOM 1319 C C . GLY B 1 71 ? 7.188 9.344 -8.055 1 96.88 71 GLY B C 1
ATOM 1320 O O . GLY B 1 71 ? 8.383 9.297 -8.352 1 96.88 71 GLY B O 1
ATOM 1321 N N . LEU B 1 72 ? 6.625 8.703 -7.027 1 97.62 72 LEU B N 1
ATOM 1322 C CA . LEU B 1 72 ? 7.512 8.047 -6.074 1 97.62 72 LEU B CA 1
ATOM 1323 C C . LEU B 1 72 ? 7.578 6.547 -6.332 1 97.62 72 LEU B C 1
ATOM 1325 O O . LEU B 1 72 ? 8.352 5.832 -5.688 1 97.62 72 LEU B O 1
ATOM 1329 N N . LEU B 1 73 ? 6.773 6.039 -7.273 1 98.38 73 LEU B N 1
ATOM 1330 C CA . LEU B 1 73 ? 6.746 4.609 -7.559 1 98.38 73 LEU B CA 1
ATOM 1331 C C . LEU B 1 73 ? 7.676 4.27 -8.719 1 98.38 73 LEU B C 1
ATOM 1333 O O . LEU B 1 73 ? 7.812 5.051 -9.664 1 98.38 73 LEU B O 1
ATOM 1337 N N . PRO B 1 74 ? 8.289 3.129 -8.641 1 97.44 74 PRO B N 1
ATOM 1338 C CA . PRO B 1 74 ? 9.031 2.684 -9.828 1 97.44 74 PRO B CA 1
ATOM 1339 C C . PRO B 1 74 ? 8.125 2.43 -11.031 1 97.44 74 PRO B C 1
ATOM 1341 O O . PRO B 1 74 ? 6.953 2.09 -10.859 1 97.44 74 PRO B O 1
ATOM 1344 N N . ASN B 1 75 ? 8.656 2.568 -12.195 1 95.12 75 ASN B N 1
ATOM 1345 C CA . ASN B 1 75 ? 7.922 2.32 -13.438 1 95.12 75 ASN B CA 1
ATOM 1346 C C . ASN B 1 75 ? 7.875 0.834 -13.773 1 95.12 75 ASN B C 1
ATOM 1348 O O . ASN B 1 75 ? 8.898 0.145 -13.703 1 95.12 75 ASN B O 1
ATOM 1352 N N . ARG B 1 76 ? 6.68 0.402 -14.102 1 95.56 76 ARG B N 1
ATOM 1353 C CA . ARG B 1 76 ? 6.453 -0.966 -14.562 1 95.56 76 ARG B CA 1
ATOM 1354 C C . ARG B 1 76 ? 5.453 -1.003 -15.711 1 95.56 76 ARG B C 1
ATOM 1356 O O . ARG B 1 76 ? 4.621 -0.106 -15.844 1 95.56 76 ARG B O 1
ATOM 1363 N N . HIS B 1 77 ? 5.629 -2.053 -16.469 1 94.06 77 HIS B N 1
ATOM 1364 C CA . HIS B 1 77 ? 4.734 -2.264 -17.609 1 94.06 77 HIS B CA 1
ATOM 1365 C C . HIS B 1 77 ? 4.277 -3.717 -17.688 1 94.06 77 HIS B C 1
ATOM 1367 O O . HIS B 1 77 ? 5.094 -4.637 -17.594 1 94.06 77 HIS B O 1
ATOM 1373 N N . TYR B 1 78 ? 3.02 -3.838 -17.859 1 92.62 78 TYR B N 1
ATOM 1374 C CA . TYR B 1 78 ? 2.43 -5.164 -18 1 92.62 78 TYR B CA 1
ATOM 1375 C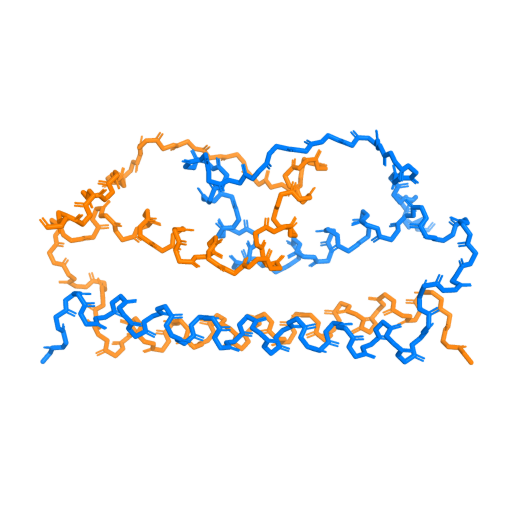 C . TYR B 1 78 ? 1.582 -5.246 -19.266 1 92.62 78 TYR B C 1
ATOM 1377 O O . TYR B 1 78 ? 1.042 -4.238 -19.719 1 92.62 78 TYR B O 1
ATOM 1385 N N . PRO B 1 79 ? 1.28 -6.461 -19.797 1 92.5 79 PRO B N 1
ATOM 1386 C CA . PRO B 1 79 ? 1.845 -7.766 -19.453 1 92.5 79 PRO B CA 1
ATOM 1387 C C . PRO B 1 79 ? 3.332 -7.875 -19.781 1 92.5 79 PRO B C 1
ATOM 1389 O O . PRO B 1 79 ? 3.803 -7.258 -20.734 1 92.5 79 PRO B O 1
ATOM 1392 N N . SER B 1 80 ? 4.125 -8.484 -18.891 1 87.81 80 SER B N 1
ATOM 1393 C CA . SER B 1 80 ? 5.559 -8.703 -19.078 1 87.81 80 SER B CA 1
ATOM 1394 C C . SER B 1 80 ? 6.062 -9.828 -18.172 1 87.81 80 SER B C 1
ATOM 1396 O O . SER B 1 80 ? 5.379 -10.234 -17.234 1 87.81 80 SER B O 1
ATOM 1398 N N . ALA B 1 81 ? 7.133 -10.445 -18.656 1 87.5 81 ALA B N 1
ATOM 1399 C CA . ALA B 1 81 ? 7.859 -11.422 -17.844 1 87.5 81 ALA B CA 1
ATOM 1400 C C . ALA B 1 81 ? 6.941 -12.555 -17.406 1 87.5 81 ALA B C 1
ATOM 1402 O O . ALA B 1 81 ? 6.988 -12.984 -16.25 1 87.5 81 ALA B O 1
ATOM 1403 N N . GLY B 1 82 ? 6 -12.914 -18.297 1 89.5 82 GLY B N 1
ATOM 1404 C CA . GLY B 1 82 ? 5.125 -14.055 -18.047 1 89.5 82 GLY B CA 1
ATOM 1405 C C . GLY B 1 82 ? 3.852 -13.664 -17.312 1 89.5 82 GLY B C 1
ATOM 1406 O O . GLY B 1 82 ? 2.949 -14.492 -17.156 1 89.5 82 GLY B O 1
ATOM 1407 N N . ASN B 1 83 ? 3.891 -12.469 -16.734 1 93.88 83 ASN B N 1
ATOM 1408 C CA . ASN B 1 83 ? 2.686 -11.992 -16.078 1 93.88 83 ASN B CA 1
ATOM 1409 C C . ASN B 1 83 ? 1.598 -11.617 -17.078 1 93.88 83 ASN B C 1
ATOM 1411 O O . ASN B 1 83 ? 1.846 -10.852 -18.016 1 93.88 83 ASN B O 1
ATOM 1415 N N . GLN B 1 84 ? 0.408 -12.141 -16.844 1 92.75 84 GLN B N 1
ATOM 1416 C CA . GLN B 1 84 ? -0.738 -11.914 -17.719 1 92.75 84 GLN B CA 1
ATOM 1417 C C . GLN B 1 84 ? -1.961 -11.477 -16.922 1 92.75 84 GLN B C 1
ATOM 1419 O O . GLN B 1 84 ? -1.995 -11.617 -15.695 1 92.75 84 GLN B O 1
ATOM 1424 N N . LEU B 1 85 ? -2.965 -10.938 -17.625 1 93.81 85 LEU B N 1
ATOM 1425 C CA . LEU B 1 85 ? -4.258 -10.609 -17.031 1 93.81 85 LEU B CA 1
ATOM 1426 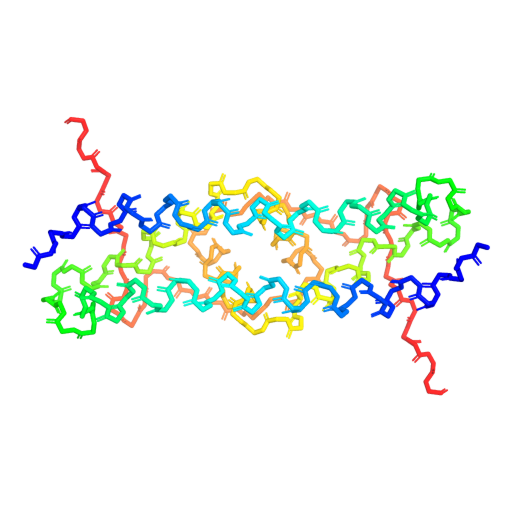C C . LEU B 1 85 ? -4.977 -11.859 -16.547 1 93.81 85 LEU B C 1
ATOM 1428 O O . LEU B 1 85 ? -4.969 -12.883 -17.234 1 93.81 85 LEU B O 1
ATOM 1432 N N . ALA B 1 86 ? -5.496 -11.758 -15.352 1 90.12 86 ALA B N 1
ATOM 1433 C CA . ALA B 1 86 ? -6.312 -12.875 -14.883 1 90.12 86 ALA B CA 1
ATOM 1434 C C . ALA B 1 86 ? -7.668 -12.898 -15.578 1 90.12 86 ALA B C 1
ATOM 1436 O O . ALA B 1 86 ? -8.273 -11.852 -15.812 1 90.12 86 ALA B O 1
ATOM 1437 N N . PRO B 1 87 ? -8.031 -14.062 -16 1 80.88 87 PRO B N 1
ATOM 1438 C CA . PRO B 1 87 ? -9.367 -14.133 -16.609 1 80.88 87 PRO B CA 1
ATOM 1439 C C . PRO B 1 87 ? -10.469 -13.648 -15.672 1 80.88 87 PRO B C 1
ATOM 1441 O O . PRO B 1 87 ? -10.32 -13.727 -14.453 1 80.88 87 PRO B O 1
ATOM 1444 N N . ARG B 1 88 ? -11.43 -12.836 -16.234 1 70.56 88 ARG B N 1
ATOM 1445 C CA . ARG B 1 88 ? -12.555 -12.383 -15.43 1 70.56 88 ARG B CA 1
ATOM 1446 C C . ARG B 1 88 ? -13.297 -13.562 -14.812 1 70.56 88 ARG B C 1
ATOM 1448 O O . ARG B 1 88 ? -13.445 -14.609 -15.445 1 70.56 88 ARG B O 1
ATOM 1455 N N . ASP B 1 89 ? -13.039 -13.68 -13.5 1 52.69 89 ASP B N 1
ATOM 1456 C CA . ASP B 1 89 ? -13.805 -14.773 -12.914 1 52.69 89 ASP B CA 1
ATOM 1457 C C . ASP B 1 89 ? -15.164 -14.922 -13.602 1 52.69 89 ASP B C 1
ATOM 1459 O O . ASP B 1 89 ? -15.852 -13.93 -13.836 1 52.69 89 ASP B O 1
ATOM 1463 N N . ARG B 1 90 ? -15.188 -15.734 -14.578 1 42.06 90 ARG B N 1
ATOM 1464 C CA . ARG B 1 90 ? -16.484 -16.031 -15.18 1 42.06 90 ARG B CA 1
ATOM 1465 C C . ARG B 1 90 ? -17.578 -16.094 -14.117 1 42.06 90 ARG B C 1
ATOM 1467 O O . ARG B 1 90 ? -17.375 -16.703 -13.055 1 42.06 90 ARG B O 1
ATOM 1474 N N . GLU B 1 91 ? -18.688 -15.039 -13.984 1 34.62 91 GLU B N 1
ATOM 1475 C CA . GLU B 1 91 ? -19.953 -15.477 -13.414 1 34.62 91 GLU B CA 1
ATOM 1476 C C . GLU B 1 91 ? -20.359 -16.844 -13.953 1 34.62 91 GLU B C 1
ATOM 1478 O O . GLU B 1 91 ? -20.078 -17.172 -15.117 1 34.62 91 GLU B O 1
#

Radius of gyration: 17.82 Å; Cα contacts (8 Å, |Δi|>4): 204; chains: 2; bounding box: 41×54×42 Å

Secondary structure (DSSP, 8-state):
---HHHHHHHHHHHHHHHHHHHHHHHHHHHHHTTGGGS-HHHHHHHHHHHHHHHHHSHHHHHHHHHHHHTT-SPP--SSBTTB-PPP----/---HHHHHHHHHHHHHHHHHHHHHHHHHHHHHTTGGGS-HHHHHHHHHHHHHHHHHSHHHHHHHHHHHHTT-SPP--SSBTTB-PPP----

Organism: Synechococcus elongatus (strain ATCC 33912 / PCC 7942 / FACHB-805) (NCBI:txid1140)